Protein AF-A0A961ZL30-F1 (afdb_monomer_lite)

Foldseek 3Di:
DVVVVVVVVVVVVVVVVVVCVVVVPPDDDPQVPPVVCVVVQNHPVSVVPPPPPPDPDPDDDDDDPDPDDDDDVPPDDDPPCVVVCVPVPDPVVVVVVVVVVQVVQQVVCLCVQPVVVVVVVDPVSQPDAGSVGGSDDDPVNVVVVVVVVVD

Radius of gyration: 31.07 Å; chains: 1; bounding box: 67×76×62 Å

Sequence (151 aa):
MVRSSLKRAAAMSLALAIAAGVAGCGIGDVEMNGKIFDAMGVSPSTMKKAGEARVEARNGLVVPPDTGSLPEPGSGRAPEAEADLAFINDPDRQRNLDRSELARKQAEFCKVAYEDPKARGDNSVDGVSGPAGPCRPSLLTSIKKWNKDDE

pLDDT: mean 70.25, std 11.92, range [44.84, 92.44]

Secondary structure (DSSP, 8-state):
-HHHHHHHHHHHHHHHHHHHHHHTS-SS------HHHHHTT-SHHHHHTS--------------S--TTPPPTT-SPPP-HHHHGGGS--HHHHHHHHHHHHHHHHHHHHIIIIIHHHHTT--GGGG-EETTEE-S--HHHHHHHHTTS--

Structure (mmCIF, N/CA/C/O backbone):
data_AF-A0A961ZL30-F1
#
_entry.id   AF-A0A961ZL30-F1
#
loop_
_atom_site.group_PDB
_atom_site.id
_atom_site.type_symbol
_atom_site.label_atom_id
_atom_site.label_alt_id
_atom_site.label_comp_id
_atom_site.label_asym_id
_atom_site.label_entity_id
_atom_site.label_seq_id
_atom_site.pdbx_PDB_ins_code
_atom_site.Cartn_x
_atom_site.Cartn_y
_atom_site.Cartn_z
_atom_site.occupancy
_atom_site.B_iso_or_equiv
_atom_site.auth_seq_id
_atom_site.auth_comp_id
_atom_site.auth_asym_id
_atom_site.auth_atom_id
_atom_site.pdbx_PDB_model_num
ATOM 1 N N . MET A 1 1 ? 11.549 38.934 9.007 1.00 48.44 1 MET A N 1
ATOM 2 C CA . MET A 1 1 ? 11.717 37.472 9.195 1.00 48.44 1 MET A CA 1
ATOM 3 C C . MET A 1 1 ? 11.285 36.938 10.569 1.00 48.44 1 MET A C 1
ATOM 5 O O . MET A 1 1 ? 10.870 35.796 10.627 1.00 48.44 1 MET A O 1
ATOM 9 N N . VAL A 1 2 ? 11.283 37.721 11.658 1.00 53.31 2 VAL A N 1
ATOM 10 C CA . VAL A 1 2 ? 10.992 37.216 13.028 1.00 53.31 2 VAL A CA 1
ATOM 11 C C . VAL A 1 2 ? 9.535 36.746 13.257 1.00 53.31 2 VAL A C 1
ATOM 13 O O . VAL A 1 2 ? 9.289 35.812 14.016 1.00 53.31 2 VAL A O 1
ATOM 16 N N . ARG A 1 3 ? 8.547 37.335 12.564 1.00 54.56 3 ARG A N 1
ATOM 17 C CA . ARG A 1 3 ? 7.111 37.032 12.760 1.00 54.56 3 ARG A CA 1
ATOM 18 C C . ARG A 1 3 ? 6.665 35.645 12.268 1.00 54.56 3 ARG A C 1
ATOM 20 O O . ARG A 1 3 ? 5.697 35.114 12.801 1.00 54.56 3 ARG A O 1
ATOM 27 N N . SER A 1 4 ? 7.321 35.058 11.264 1.00 54.31 4 SER A N 1
ATOM 28 C CA . SER A 1 4 ? 6.979 33.712 10.765 1.00 54.31 4 SER A CA 1
ATOM 29 C C . SER A 1 4 ? 7.561 32.614 11.654 1.00 54.31 4 SER A C 1
ATOM 31 O O . SER A 1 4 ? 6.904 31.599 11.877 1.00 54.31 4 SER A O 1
ATOM 33 N N . SER A 1 5 ? 8.749 32.848 12.215 1.00 55.16 5 SER A N 1
ATOM 34 C CA . SER A 1 5 ? 9.404 31.951 13.169 1.00 55.16 5 SER A CA 1
ATOM 35 C C . SER A 1 5 ? 8.615 31.840 14.475 1.00 55.16 5 SER A C 1
ATOM 37 O O . SER A 1 5 ? 8.462 30.741 14.994 1.00 55.16 5 SER A O 1
ATOM 39 N N . LEU A 1 6 ? 8.019 32.944 14.948 1.00 57.59 6 LEU A N 1
ATOM 40 C CA . LEU A 1 6 ? 7.159 32.951 16.139 1.00 57.59 6 LEU A CA 1
ATOM 41 C C . LEU A 1 6 ? 5.861 32.147 15.943 1.00 57.59 6 LEU A C 1
ATOM 43 O O . LEU A 1 6 ? 5.457 31.406 16.831 1.00 57.59 6 LEU A O 1
ATOM 47 N N . LYS A 1 7 ? 5.226 32.247 14.764 1.00 58.19 7 LYS A N 1
ATOM 48 C CA . LYS A 1 7 ? 4.008 31.480 14.433 1.00 58.19 7 LYS A CA 1
ATOM 49 C C . LYS A 1 7 ? 4.284 29.981 14.297 1.00 58.19 7 LYS A C 1
ATOM 51 O O . LYS A 1 7 ? 3.470 29.172 14.725 1.00 58.19 7 LYS A O 1
ATOM 56 N N . ARG A 1 8 ? 5.437 29.613 13.726 1.00 60.06 8 ARG A N 1
ATOM 57 C CA . ARG A 1 8 ? 5.877 28.212 13.621 1.00 60.06 8 ARG A CA 1
ATOM 58 C C . ARG A 1 8 ? 6.256 27.637 14.985 1.00 60.06 8 ARG A C 1
ATOM 60 O O . ARG A 1 8 ? 5.852 26.522 15.280 1.00 60.06 8 ARG A O 1
ATOM 67 N N . ALA A 1 9 ? 6.933 28.413 15.832 1.00 60.19 9 ALA A N 1
ATOM 68 C CA . ALA A 1 9 ? 7.248 28.017 17.204 1.00 60.19 9 ALA A CA 1
ATOM 69 C C . ALA A 1 9 ? 5.985 27.839 18.067 1.00 60.19 9 ALA A C 1
ATOM 71 O O . ALA A 1 9 ? 5.880 26.851 18.786 1.00 60.19 9 ALA A O 1
ATOM 72 N N . ALA A 1 10 ? 4.996 28.732 17.937 1.00 61.12 10 ALA A N 1
ATOM 73 C CA . ALA A 1 10 ? 3.715 28.624 18.640 1.00 61.12 10 ALA A CA 1
ATOM 74 C C . ALA A 1 10 ? 2.857 27.435 18.162 1.00 61.12 10 ALA A C 1
ATOM 76 O O . ALA A 1 10 ? 2.179 26.793 18.959 1.00 61.12 10 ALA A O 1
ATOM 77 N N . ALA A 1 11 ? 2.897 27.107 16.867 1.00 64.31 11 ALA A N 1
ATOM 78 C CA . ALA A 1 11 ? 2.217 25.923 16.339 1.00 64.31 11 ALA A CA 1
ATOM 79 C C . ALA A 1 11 ? 2.882 24.618 16.815 1.00 64.31 11 ALA A C 1
ATOM 81 O O . ALA A 1 11 ? 2.194 23.644 17.115 1.00 64.31 11 ALA A O 1
ATOM 82 N N . MET A 1 12 ? 4.215 24.610 16.928 1.00 68.12 12 MET A N 1
ATOM 83 C CA . MET A 1 12 ? 4.973 23.454 17.412 1.00 68.12 12 MET A CA 1
ATOM 84 C C . MET A 1 12 ? 4.768 23.219 18.914 1.00 68.12 12 MET A C 1
ATOM 86 O O . MET A 1 12 ? 4.627 22.072 19.332 1.00 68.12 12 MET A O 1
ATOM 90 N N . SER A 1 13 ? 4.689 24.283 19.722 1.00 66.25 13 SER A N 1
ATOM 91 C CA . SER A 1 13 ? 4.423 24.163 21.161 1.00 66.25 13 SER A CA 1
ATOM 92 C C . SER A 1 13 ? 2.997 23.694 21.460 1.00 66.25 13 SER A C 1
ATOM 94 O O . SER A 1 13 ? 2.803 22.901 22.377 1.00 66.25 13 SER A O 1
ATOM 96 N N . LEU A 1 14 ? 2.007 24.109 20.660 1.00 70.81 14 LEU A N 1
ATOM 97 C CA . LEU A 1 14 ? 0.626 23.638 20.794 1.00 70.81 14 LEU A CA 1
ATOM 98 C C . LEU A 1 14 ? 0.494 22.144 20.460 1.00 70.81 14 LEU A C 1
ATOM 100 O O . LEU A 1 14 ? -0.156 21.404 21.194 1.00 70.81 14 LEU A O 1
ATOM 104 N N . ALA A 1 15 ? 1.147 21.685 19.389 1.00 67.56 15 ALA A N 1
ATOM 105 C CA . ALA A 1 15 ? 1.161 20.269 19.027 1.00 67.56 15 ALA A CA 1
ATOM 106 C C . ALA A 1 15 ? 1.832 19.409 20.112 1.00 67.56 15 ALA A C 1
ATOM 108 O O . ALA A 1 15 ? 1.338 18.332 20.447 1.00 67.56 15 ALA A O 1
ATOM 109 N N . LEU A 1 16 ? 2.916 19.913 20.711 1.00 72.19 16 LEU A N 1
ATOM 110 C CA . LEU A 1 16 ? 3.618 19.227 21.792 1.00 72.19 16 LEU A CA 1
ATOM 111 C C . LEU A 1 16 ? 2.795 19.195 23.093 1.00 72.19 16 LEU A C 1
ATOM 113 O O . LEU A 1 16 ? 2.815 18.187 23.789 1.00 72.19 16 LEU A O 1
ATOM 117 N N . ALA A 1 17 ? 2.022 20.245 23.392 1.00 67.56 17 ALA A N 1
ATOM 118 C CA . ALA A 1 17 ? 1.124 20.281 24.549 1.00 67.56 17 ALA A CA 1
ATOM 119 C C . ALA A 1 17 ? -0.049 19.294 24.418 1.00 67.56 17 ALA A C 1
ATOM 121 O O . ALA A 1 17 ? -0.408 18.636 25.391 1.00 67.56 17 ALA A O 1
ATOM 122 N N . ILE A 1 18 ? -0.615 19.142 23.215 1.00 68.62 18 ILE A N 1
ATOM 123 C CA . ILE A 1 18 ? -1.680 18.160 22.948 1.00 68.62 18 ILE A CA 1
ATOM 124 C C . ILE A 1 18 ? -1.125 16.733 23.041 1.00 68.62 18 ILE A C 1
ATOM 126 O O . ILE A 1 18 ? -1.730 15.879 23.686 1.00 68.62 18 ILE A O 1
ATOM 130 N N . ALA A 1 19 ? 0.052 16.478 22.463 1.00 63.97 19 ALA A N 1
ATOM 131 C CA . ALA A 1 19 ? 0.704 15.174 22.553 1.00 63.97 19 ALA A CA 1
ATOM 132 C C . ALA A 1 19 ? 1.085 14.817 24.002 1.00 63.97 19 ALA A C 1
ATOM 134 O O . ALA A 1 19 ? 0.874 13.684 24.430 1.00 63.97 19 ALA A O 1
ATOM 135 N N . ALA A 1 20 ? 1.571 15.787 24.782 1.00 65.12 20 ALA A N 1
ATOM 136 C CA . ALA A 1 20 ? 1.880 15.600 26.198 1.00 65.12 20 ALA A CA 1
ATOM 137 C C . ALA A 1 20 ? 0.622 15.411 27.065 1.00 65.12 20 ALA A C 1
ATOM 139 O O . ALA A 1 20 ? 0.661 14.636 28.014 1.00 65.12 20 ALA A O 1
ATOM 140 N N . GLY A 1 21 ? -0.504 16.051 26.732 1.00 63.31 21 GLY A N 1
ATOM 141 C CA . GLY A 1 21 ? -1.779 15.850 27.431 1.00 63.31 21 GLY A CA 1
ATOM 142 C C . GLY A 1 21 ? -2.375 14.454 27.222 1.00 63.31 21 GLY A C 1
ATOM 143 O O . GLY A 1 21 ? -2.983 13.905 28.137 1.00 63.31 21 GLY A O 1
ATOM 144 N N . VAL A 1 22 ? -2.159 13.850 26.048 1.00 62.69 22 VAL A N 1
ATOM 145 C CA . VAL A 1 22 ? -2.595 12.473 25.759 1.00 62.69 22 VAL A CA 1
ATOM 146 C C . VAL A 1 22 ? -1.606 11.441 26.317 1.00 62.69 22 VAL A C 1
ATOM 148 O O . VAL A 1 22 ? -2.033 10.414 26.833 1.00 62.69 22 VAL A O 1
ATOM 151 N N . ALA A 1 23 ? -0.298 11.718 26.279 1.00 61.19 23 ALA A N 1
ATOM 152 C CA . ALA A 1 23 ? 0.730 10.814 26.809 1.00 61.19 23 ALA A CA 1
ATOM 153 C C . ALA A 1 23 ? 0.897 10.884 28.342 1.00 61.19 23 ALA A C 1
ATOM 155 O O . ALA A 1 23 ? 1.401 9.940 28.942 1.00 61.19 23 ALA A O 1
ATOM 156 N N . GLY A 1 24 ? 0.473 11.979 28.983 1.00 51.31 24 GLY A N 1
ATOM 157 C CA . GLY A 1 24 ? 0.495 12.165 30.439 1.00 51.31 24 GLY A CA 1
ATOM 158 C C . GLY A 1 24 ? -0.769 11.695 31.169 1.00 51.31 24 GLY A C 1
ATOM 159 O O . GLY A 1 24 ? -0.807 11.743 32.394 1.00 51.31 24 GLY A O 1
ATOM 160 N N . CYS A 1 25 ? -1.794 11.229 30.449 1.00 61.22 25 CYS A N 1
ATOM 161 C CA . CYS A 1 25 ? -3.026 10.666 31.014 1.00 61.22 25 CYS A CA 1
ATOM 162 C C . CYS A 1 25 ? -2.989 9.129 30.950 1.00 61.22 25 CYS A C 1
ATOM 164 O O . CYS A 1 25 ? -3.874 8.472 30.406 1.00 61.22 25 CYS A O 1
ATOM 166 N N . GLY A 1 26 ? -1.885 8.559 31.429 1.00 54.53 26 GLY A N 1
ATOM 167 C CA . GLY A 1 26 ? -1.627 7.129 31.412 1.00 54.53 26 GLY A CA 1
ATOM 168 C C . GLY A 1 26 ? -1.228 6.648 32.797 1.00 54.53 26 GLY A C 1
ATOM 169 O O . GLY A 1 26 ? -0.111 6.905 33.228 1.00 54.53 26 GLY A O 1
ATOM 170 N N . ILE A 1 27 ? -2.132 5.870 33.403 1.00 53.22 27 ILE A N 1
ATOM 171 C CA . ILE A 1 27 ? -1.988 5.069 34.631 1.00 53.22 27 ILE A CA 1
ATOM 172 C C . ILE A 1 27 ? -2.316 5.831 35.930 1.00 53.22 27 ILE A C 1
ATOM 174 O O . ILE A 1 27 ? -1.450 6.345 36.630 1.00 53.22 27 ILE A O 1
ATOM 178 N N . GLY A 1 28 ? -3.611 5.829 36.261 1.00 49.97 28 GLY A N 1
ATOM 179 C CA . GLY A 1 28 ? -4.164 6.237 37.553 1.00 49.97 28 GLY A CA 1
ATOM 180 C C . GLY A 1 28 ? -5.595 6.747 37.391 1.00 49.97 28 GLY A C 1
ATOM 181 O O . GLY A 1 28 ? -5.781 7.895 37.011 1.00 49.97 28 GLY A O 1
ATOM 182 N N . ASP A 1 29 ? -6.579 5.869 37.611 1.00 51.16 29 ASP A N 1
ATOM 183 C CA . ASP A 1 29 ? -8.010 6.170 37.789 1.00 51.16 29 ASP A CA 1
ATOM 184 C C . ASP A 1 29 ? -8.606 7.330 36.963 1.00 51.16 29 ASP A C 1
ATOM 186 O O . ASP A 1 29 ? -9.006 8.369 37.488 1.00 51.16 29 ASP A O 1
ATOM 190 N N . VAL A 1 30 ? -8.784 7.125 35.655 1.00 55.16 30 VAL A N 1
ATOM 191 C CA . VAL A 1 30 ? -9.857 7.825 34.928 1.00 55.16 30 VAL A CA 1
ATOM 192 C C . VAL A 1 30 ? -11.144 7.041 35.122 1.00 55.16 30 VAL A C 1
ATOM 194 O O . VAL A 1 30 ? -11.588 6.277 34.265 1.00 55.16 30 VAL A O 1
ATOM 197 N N . GLU A 1 31 ? -11.735 7.221 36.298 1.00 51.25 31 GLU A N 1
ATOM 198 C CA . GLU A 1 31 ? -13.119 6.852 36.542 1.00 51.25 31 GLU A CA 1
ATOM 199 C C . GLU A 1 31 ? -13.963 7.537 35.454 1.00 51.25 31 GLU A C 1
ATOM 201 O O . GLU A 1 31 ? -13.982 8.767 35.344 1.00 51.25 31 GLU A O 1
ATOM 206 N N . MET A 1 32 ? -14.619 6.753 34.592 1.00 54.84 32 MET A N 1
ATOM 207 C CA . MET A 1 32 ? -15.484 7.246 33.513 1.00 54.84 32 MET A CA 1
ATOM 208 C C . MET A 1 32 ? -16.792 7.839 34.077 1.00 54.84 32 MET A C 1
ATOM 210 O O . MET A 1 32 ? -17.889 7.502 33.649 1.00 54.84 32 MET A O 1
ATOM 214 N N . ASN A 1 33 ? -16.686 8.763 35.032 1.00 53.06 33 ASN A N 1
ATOM 215 C CA . ASN A 1 33 ? -17.762 9.602 35.557 1.00 53.06 33 ASN A CA 1
ATOM 216 C C . ASN A 1 33 ? -17.940 10.878 34.713 1.00 53.06 33 ASN A C 1
ATOM 218 O O . ASN A 1 33 ? -18.349 11.934 35.199 1.00 53.06 33 ASN A O 1
ATOM 222 N N . GLY A 1 34 ? -17.611 10.817 33.423 1.00 59.53 34 GLY A N 1
ATOM 223 C CA . GLY A 1 34 ? -17.955 11.882 32.493 1.00 59.53 34 GLY A CA 1
ATOM 224 C C . GLY A 1 34 ? -19.446 11.815 32.172 1.00 59.53 34 GLY A C 1
ATOM 225 O O . GLY A 1 34 ? -19.933 10.773 31.742 1.00 59.53 34 GLY A O 1
ATOM 226 N N . LYS A 1 35 ? -20.169 12.937 32.289 1.00 62.34 35 LYS A N 1
ATOM 227 C CA . LYS A 1 35 ? -21.600 13.053 31.916 1.00 62.34 35 LYS A CA 1
ATOM 228 C C . LYS A 1 35 ? -21.915 12.565 30.493 1.00 62.34 35 LYS A C 1
ATOM 230 O O . LYS A 1 35 ? -23.041 12.193 30.198 1.00 62.34 35 LYS A O 1
ATOM 235 N N . ILE A 1 36 ? -20.909 12.564 29.621 1.00 66.19 36 ILE A N 1
ATOM 236 C CA . ILE A 1 36 ? -20.963 12.036 28.253 1.00 66.19 36 ILE A CA 1
ATOM 237 C C . ILE A 1 36 ? -21.118 10.505 28.243 1.00 66.19 36 ILE A C 1
ATOM 239 O O . ILE A 1 36 ? -21.912 9.977 27.475 1.00 66.19 36 ILE A O 1
ATOM 243 N N . PHE A 1 37 ? -20.403 9.795 29.119 1.00 63.59 37 PHE A N 1
ATOM 244 C CA . PHE A 1 37 ? -20.500 8.338 29.268 1.00 63.59 37 PHE A CA 1
ATOM 245 C C . PHE A 1 37 ? -21.780 7.919 30.008 1.00 63.59 37 PHE A C 1
ATOM 247 O O . PHE A 1 37 ? -22.314 6.847 29.733 1.00 63.59 37 PHE A O 1
ATOM 254 N N . ASP A 1 38 ? -22.311 8.788 30.877 1.00 63.09 38 ASP A N 1
ATOM 255 C CA . ASP A 1 38 ? -23.619 8.617 31.530 1.00 63.09 38 ASP A CA 1
ATOM 256 C C . ASP A 1 38 ? -24.786 8.836 30.543 1.00 63.09 38 ASP A C 1
ATOM 258 O O . ASP A 1 38 ? -25.731 8.056 30.510 1.00 63.09 38 ASP A O 1
ATOM 262 N N . ALA A 1 39 ? -24.683 9.826 29.644 1.00 63.81 39 ALA A N 1
ATOM 263 C CA . ALA A 1 39 ? -25.663 10.046 28.572 1.00 63.81 39 ALA A CA 1
ATOM 264 C C . ALA A 1 39 ? -25.667 8.923 27.519 1.00 63.81 39 ALA A C 1
ATOM 266 O O . ALA A 1 39 ? -26.709 8.625 26.941 1.00 63.81 39 ALA A O 1
ATOM 267 N N . MET A 1 40 ? -24.512 8.290 27.281 1.00 67.50 40 MET A N 1
ATOM 268 C CA . MET A 1 40 ? -24.393 7.109 26.418 1.00 67.50 40 MET A CA 1
ATOM 269 C C . MET A 1 40 ? -24.721 5.791 27.144 1.00 67.50 40 MET A C 1
ATOM 271 O O . MET A 1 40 ? -24.718 4.741 26.509 1.00 67.50 40 MET A O 1
ATOM 275 N N . GLY A 1 41 ? -25.014 5.824 28.451 1.00 62.41 41 GLY A N 1
ATOM 276 C CA . GLY A 1 41 ? -25.443 4.657 29.230 1.00 62.41 41 GLY A CA 1
ATOM 277 C C . GLY A 1 41 ? -24.367 3.592 29.473 1.00 62.41 41 GLY A C 1
ATOM 278 O O . GLY A 1 41 ? -24.696 2.460 29.818 1.00 62.41 41 GLY A O 1
ATOM 279 N N . VAL A 1 42 ? -23.088 3.934 29.294 1.00 65.44 42 VAL A N 1
ATOM 280 C CA . VAL A 1 42 ? -21.944 3.009 29.452 1.00 65.44 42 VAL A CA 1
ATOM 281 C C . VAL A 1 42 ? -21.282 3.169 30.829 1.00 65.44 42 VAL A C 1
ATOM 283 O O . VAL A 1 42 ? -20.381 2.415 31.189 1.00 65.44 42 VAL A O 1
ATOM 286 N N . SER A 1 43 ? -21.725 4.143 31.632 1.00 60.19 43 SER A N 1
ATOM 287 C CA . SER A 1 43 ? -21.175 4.368 32.966 1.00 60.19 43 SER A CA 1
ATOM 288 C C . SER A 1 43 ? -21.615 3.263 33.954 1.00 60.19 43 SER A C 1
ATOM 290 O O . SER A 1 43 ? -22.750 2.766 33.901 1.00 60.19 43 SER A O 1
ATOM 292 N N . PRO A 1 44 ? -20.750 2.884 34.912 1.00 59.50 44 PRO A N 1
ATOM 293 C CA . PRO A 1 44 ? -21.089 1.900 35.941 1.00 59.50 44 PRO A CA 1
ATOM 294 C C . PRO A 1 44 ? -22.226 2.373 36.867 1.00 59.50 44 PRO A C 1
ATOM 296 O O . PRO A 1 44 ? -22.899 1.546 37.484 1.00 59.50 44 PRO A O 1
ATOM 299 N N . SER A 1 45 ? -22.481 3.683 36.957 1.00 59.44 45 SER A N 1
ATOM 300 C CA . SER A 1 45 ? -23.596 4.272 37.707 1.00 59.44 45 SER A CA 1
ATOM 301 C C . SER A 1 45 ? -24.936 4.161 36.967 1.00 59.44 45 SER A C 1
ATOM 303 O O . SER A 1 45 ? -25.950 3.931 37.630 1.00 59.44 45 SER A O 1
ATOM 305 N N . THR A 1 46 ? -24.968 4.215 35.626 1.00 56.94 46 THR A N 1
ATOM 306 C CA . THR A 1 46 ? -26.181 3.884 34.854 1.00 56.94 46 THR A CA 1
ATOM 307 C C . THR A 1 46 ? -26.467 2.380 34.896 1.00 56.94 46 THR A C 1
ATOM 309 O O . THR A 1 46 ? -27.613 1.985 35.110 1.00 56.94 46 THR A O 1
ATOM 312 N N . MET A 1 47 ? -25.433 1.531 34.787 1.00 56.09 47 MET A N 1
ATOM 313 C CA . MET A 1 47 ? -25.594 0.069 34.857 1.00 56.09 47 MET A CA 1
ATOM 314 C C . MET A 1 47 ? -26.121 -0.411 36.21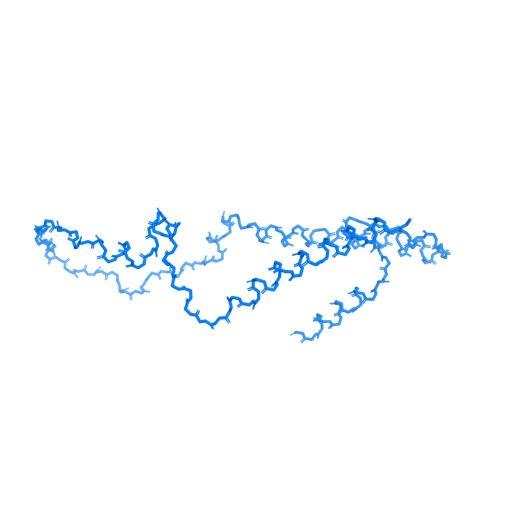7 1.00 56.09 47 MET A C 1
ATOM 316 O O . MET A 1 47 ? -26.950 -1.314 36.263 1.00 56.09 47 MET A O 1
ATOM 320 N N . LYS A 1 48 ? -25.715 0.217 37.332 1.00 56.25 48 LYS A N 1
ATOM 321 C CA . LYS A 1 48 ? -26.248 -0.104 38.673 1.00 56.25 48 LYS A CA 1
ATOM 322 C C . LYS A 1 48 ? -27.661 0.433 38.933 1.00 56.25 48 LYS A C 1
ATOM 324 O O . LYS A 1 48 ? -28.318 -0.035 39.858 1.00 56.25 48 LYS A O 1
ATOM 329 N N . LYS A 1 49 ? -28.132 1.411 38.150 1.00 54.81 49 LYS A N 1
ATOM 330 C CA . LYS A 1 49 ? -29.482 1.995 38.270 1.00 54.81 49 LYS A CA 1
ATOM 331 C C . LYS A 1 49 ? -30.519 1.304 37.380 1.00 54.81 49 LYS A C 1
ATOM 333 O O . LYS A 1 49 ? -31.699 1.649 37.451 1.00 54.81 49 LYS A O 1
ATOM 338 N N . ALA A 1 50 ? -30.113 0.301 36.601 1.00 55.75 50 ALA A N 1
ATOM 339 C CA . ALA A 1 50 ? -31.019 -0.703 36.060 1.00 55.75 50 ALA A CA 1
ATOM 340 C C . ALA A 1 50 ? -31.491 -1.595 37.219 1.00 55.75 50 ALA A C 1
ATOM 342 O O . ALA A 1 50 ? -31.051 -2.730 37.381 1.00 55.75 50 ALA A O 1
ATOM 343 N N . GLY A 1 51 ? -32.338 -1.022 38.083 1.00 55.97 51 GLY A N 1
ATOM 344 C CA . GLY A 1 51 ? -33.062 -1.766 39.101 1.00 55.97 51 GLY A CA 1
ATOM 345 C C . GLY A 1 51 ? -33.713 -2.958 38.424 1.00 55.97 51 GLY A C 1
ATOM 346 O O . GLY A 1 51 ? -34.317 -2.793 37.363 1.00 55.97 51 GLY A O 1
ATOM 347 N N . GLU A 1 52 ? -33.485 -4.133 39.006 1.00 58.25 52 GLU A N 1
ATOM 348 C CA . GLU A 1 52 ? -33.904 -5.435 38.502 1.00 58.25 52 GLU A CA 1
ATOM 349 C C . GLU A 1 52 ? -35.247 -5.308 37.789 1.00 58.25 52 GLU A C 1
ATOM 351 O O . GLU A 1 52 ? -36.278 -5.030 38.411 1.00 58.25 52 GLU A O 1
ATOM 356 N N . ALA A 1 53 ? -35.216 -5.416 36.458 1.00 61.50 53 ALA A N 1
ATOM 357 C CA . ALA A 1 53 ? -36.422 -5.371 35.660 1.00 61.50 53 ALA A CA 1
ATOM 358 C C . ALA A 1 53 ? -37.314 -6.498 36.177 1.00 61.50 53 ALA A C 1
ATOM 360 O O . ALA A 1 53 ? -36.975 -7.674 36.044 1.00 61.50 53 ALA A O 1
ATOM 361 N N . ARG A 1 54 ? -38.410 -6.134 36.848 1.00 65.38 54 ARG A N 1
ATOM 362 C CA . ARG A 1 54 ? -39.326 -7.084 37.470 1.00 65.38 54 ARG A CA 1
ATOM 363 C C . ARG A 1 54 ? -40.059 -7.811 36.352 1.00 65.38 54 ARG A C 1
ATOM 365 O O . ARG A 1 54 ? -41.094 -7.356 35.877 1.00 65.38 54 ARG A O 1
ATOM 372 N N . VAL A 1 55 ? -39.463 -8.899 35.882 1.00 66.62 55 VAL A N 1
ATOM 373 C CA . VAL A 1 55 ? -40.068 -9.778 34.887 1.00 66.62 55 VAL A CA 1
ATOM 374 C C . VAL A 1 55 ? -41.258 -10.448 35.565 1.00 66.62 55 VAL A C 1
ATOM 376 O O . VAL A 1 55 ? -41.112 -11.007 36.654 1.00 66.62 55 VAL A O 1
ATOM 379 N N . GLU A 1 56 ? -42.445 -10.362 34.961 1.00 66.38 56 GLU A N 1
ATOM 380 C CA . GLU A 1 56 ? -43.592 -11.142 35.429 1.00 66.38 56 GLU A CA 1
ATOM 381 C C . GLU A 1 56 ? -43.216 -12.625 35.491 1.00 66.38 56 GLU A C 1
ATOM 383 O O . GLU A 1 56 ? -42.460 -13.122 34.649 1.00 66.38 56 GLU A O 1
ATOM 388 N N . ALA A 1 57 ? -43.726 -13.330 36.504 1.00 67.44 57 ALA A N 1
ATOM 389 C CA . ALA A 1 57 ? -43.488 -14.756 36.668 1.00 67.44 57 ALA A CA 1
ATOM 390 C C . ALA A 1 57 ? -44.026 -15.495 35.436 1.00 67.44 57 ALA A C 1
ATOM 392 O O . ALA A 1 57 ? -45.226 -15.731 35.302 1.00 67.44 57 ALA A O 1
ATOM 393 N N . ARG A 1 58 ? -43.119 -15.830 34.514 1.00 67.88 58 ARG A N 1
ATOM 394 C CA . ARG A 1 58 ? -43.440 -16.601 33.317 1.00 67.88 58 ARG A CA 1
ATOM 395 C C . ARG A 1 58 ? -43.903 -17.973 33.792 1.00 67.88 58 ARG A C 1
ATOM 397 O O . ARG A 1 58 ? -43.195 -18.652 34.534 1.00 67.88 58 ARG A O 1
ATOM 404 N N . ASN A 1 59 ? -45.103 -18.355 33.384 1.00 69.31 59 ASN A N 1
ATOM 405 C CA . ASN A 1 59 ? -45.622 -19.706 33.502 1.00 69.31 59 ASN A CA 1
ATOM 406 C C . ASN A 1 59 ? -44.541 -20.709 33.065 1.00 69.31 59 ASN A C 1
ATOM 408 O O . ASN A 1 59 ? -43.931 -20.554 32.005 1.00 69.31 59 ASN A O 1
ATOM 412 N N . GLY A 1 60 ? -44.267 -21.688 33.936 1.00 73.44 60 GLY A N 1
ATOM 413 C CA . GLY A 1 60 ? -43.202 -22.669 33.748 1.00 73.44 60 GLY A CA 1
ATOM 414 C C . GLY A 1 60 ? -43.303 -23.332 32.379 1.00 73.44 60 GLY A C 1
ATOM 415 O O . GLY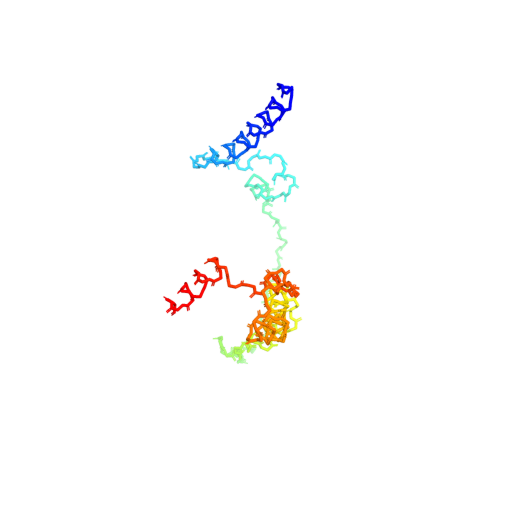 A 1 60 ? -44.395 -23.678 31.928 1.00 73.44 60 GLY A O 1
ATOM 416 N N . LEU A 1 61 ? -42.163 -23.460 31.705 1.00 69.31 61 LEU A N 1
ATOM 417 C CA . LEU A 1 61 ? -42.091 -24.025 30.367 1.00 69.31 61 LEU A CA 1
ATOM 418 C C . LEU A 1 61 ? -42.587 -25.478 30.419 1.00 69.31 61 LEU A C 1
ATOM 420 O O . LEU A 1 61 ? -41.950 -26.332 31.034 1.00 69.31 61 LEU A O 1
ATOM 424 N N . VAL A 1 62 ? -43.741 -25.750 29.808 1.00 67.69 62 VAL A N 1
ATOM 425 C CA . VAL A 1 62 ? -44.254 -27.115 29.667 1.00 67.69 62 VAL A CA 1
ATOM 426 C C . VAL A 1 62 ? -43.388 -27.806 28.622 1.00 67.69 62 VAL A C 1
ATOM 428 O O . VAL A 1 62 ? -43.497 -27.531 27.428 1.00 67.69 62 VAL A O 1
ATOM 431 N N . VAL A 1 63 ? -42.481 -28.658 29.092 1.00 68.12 63 VAL A N 1
ATOM 432 C CA . VAL A 1 63 ? -41.633 -29.488 28.237 1.00 68.12 63 VAL A CA 1
ATOM 433 C C . VAL A 1 63 ? -42.516 -30.568 27.597 1.00 68.12 63 VAL A C 1
ATOM 435 O O . VAL A 1 63 ? -43.246 -31.248 28.324 1.00 68.12 63 VAL A O 1
ATOM 438 N N . PRO A 1 64 ? -42.495 -30.726 26.260 1.00 69.31 64 PRO A N 1
ATOM 439 C CA . PRO A 1 64 ? -43.172 -31.831 25.591 1.00 69.31 64 PRO A CA 1
ATOM 440 C C . PRO A 1 64 ? -42.662 -33.183 26.122 1.00 69.31 64 PRO A C 1
ATOM 442 O O . PRO A 1 64 ? -41.477 -33.299 26.429 1.00 69.31 64 PRO A O 1
ATOM 445 N N . PRO A 1 65 ? -43.521 -34.210 26.225 1.00 69.75 65 PRO A N 1
ATOM 446 C CA . PRO A 1 65 ? -43.202 -35.476 26.892 1.00 69.75 65 PRO A CA 1
ATOM 447 C C . PRO A 1 65 ? -42.090 -36.309 26.234 1.00 69.75 65 PRO A C 1
ATOM 449 O O . PRO A 1 65 ? -41.615 -37.253 26.859 1.00 69.75 65 PRO A O 1
ATOM 452 N N . ASP A 1 66 ? -41.635 -35.958 25.031 1.00 63.19 66 ASP A N 1
ATOM 453 C CA . ASP A 1 66 ? -40.568 -36.681 24.346 1.00 63.19 66 ASP A CA 1
ATOM 454 C C . ASP A 1 66 ? -39.273 -35.864 24.317 1.00 63.19 66 ASP A C 1
ATOM 456 O O . ASP A 1 66 ? -39.074 -34.963 23.504 1.00 63.19 66 ASP A O 1
ATOM 460 N N . THR A 1 67 ? -38.345 -36.241 25.196 1.00 61.03 67 THR A N 1
ATOM 461 C CA . THR A 1 67 ? -36.928 -35.833 25.194 1.00 61.03 67 THR A CA 1
ATOM 462 C C . THR A 1 67 ? -36.092 -36.634 24.183 1.00 61.03 67 THR A C 1
ATOM 464 O O . THR A 1 67 ? -34.863 -36.684 24.268 1.00 61.03 67 THR A O 1
ATOM 467 N N . GLY A 1 68 ? -36.755 -37.284 23.223 1.00 67.19 68 GLY A N 1
ATOM 468 C CA . GLY A 1 68 ? -36.150 -38.152 22.223 1.00 67.19 68 GLY A CA 1
ATOM 469 C C . GLY A 1 68 ? -35.347 -37.372 21.190 1.00 67.19 68 GLY A C 1
ATOM 470 O O . GLY A 1 68 ? -35.896 -36.881 20.210 1.00 67.19 68 GLY A O 1
ATOM 471 N N . SER A 1 69 ? -34.034 -37.331 21.414 1.00 65.25 69 SER A N 1
ATOM 472 C CA . SER A 1 69 ? -32.997 -36.959 20.447 1.00 65.25 69 SER A CA 1
ATOM 473 C C . SER A 1 69 ? -32.973 -35.486 20.042 1.00 65.25 69 SER A C 1
ATOM 475 O O . SER A 1 69 ? -33.109 -35.130 18.872 1.00 65.25 69 SER A O 1
ATOM 477 N N . LEU A 1 70 ? -32.654 -34.621 21.010 1.00 66.25 70 LEU A N 1
ATOM 478 C CA . LEU A 1 70 ? -31.878 -33.435 20.654 1.00 66.25 70 LEU A CA 1
ATOM 479 C C . LEU A 1 70 ? -30.566 -33.911 19.996 1.00 66.25 70 LEU A C 1
ATOM 481 O O . LEU A 1 70 ? -29.957 -34.856 20.508 1.00 66.25 70 LEU A O 1
ATOM 485 N N . PRO A 1 71 ? -30.133 -33.304 18.877 1.00 72.44 71 PRO A N 1
ATOM 486 C CA . PRO A 1 71 ? -28.809 -33.558 18.327 1.00 72.44 71 PRO A CA 1
ATOM 487 C C . PRO A 1 71 ? -27.762 -33.362 19.421 1.00 72.44 71 PRO A C 1
ATOM 489 O O . PRO A 1 71 ? -27.888 -32.449 20.243 1.00 72.44 71 PRO A O 1
ATOM 492 N N . GLU A 1 72 ? -26.760 -34.236 19.453 1.00 75.31 72 GLU A N 1
ATOM 493 C CA . GLU A 1 72 ? -25.730 -34.200 20.486 1.00 75.31 72 GLU A CA 1
ATOM 494 C C . GLU A 1 72 ? -25.091 -32.798 20.512 1.00 75.31 72 GLU A C 1
ATOM 496 O O . GLU A 1 72 ? -24.729 -32.273 19.454 1.00 75.31 72 GLU A O 1
ATOM 501 N N . PRO A 1 73 ? -25.005 -32.125 21.672 1.00 69.12 73 PRO A N 1
ATOM 502 C CA . PRO A 1 73 ? -24.452 -30.779 21.744 1.00 69.12 73 PRO A CA 1
ATOM 503 C C . PRO A 1 73 ? -23.019 -30.783 21.194 1.00 69.12 73 PRO A C 1
ATOM 505 O O . PRO A 1 73 ? -22.132 -31.418 21.754 1.00 69.12 73 PRO A O 1
ATOM 508 N N . GLY A 1 74 ? -22.809 -30.096 20.066 1.00 67.38 74 GLY A N 1
ATOM 509 C CA . GLY A 1 74 ? -21.554 -30.130 19.302 1.00 67.38 74 GLY A CA 1
ATOM 510 C C . GLY A 1 74 ? -21.641 -30.829 17.938 1.00 67.38 74 GLY A C 1
ATOM 511 O O . GLY A 1 74 ? -20.693 -30.745 17.167 1.00 67.38 74 GLY A O 1
ATOM 512 N N . SER A 1 75 ? -22.776 -31.441 17.579 1.00 64.75 75 SER A N 1
ATOM 513 C CA . SER A 1 75 ? -22.992 -32.080 16.268 1.00 64.75 75 SER A CA 1
ATOM 514 C C . SER A 1 75 ? -23.307 -31.094 15.132 1.00 64.75 75 SER A C 1
ATOM 516 O O . SER A 1 75 ? -23.669 -31.507 14.028 1.00 64.75 75 SER A O 1
ATOM 518 N N . GLY A 1 76 ? -23.233 -29.786 15.394 1.00 65.25 76 GLY A N 1
ATOM 519 C CA . GLY A 1 76 ? -23.335 -28.768 14.357 1.00 65.25 76 GLY A CA 1
ATOM 520 C C . GLY A 1 76 ? -22.104 -28.839 13.463 1.00 65.25 76 GLY A C 1
ATOM 521 O O . GLY A 1 76 ? -20.979 -28.768 13.954 1.00 65.25 76 GLY A O 1
ATOM 522 N N . ARG A 1 77 ? -22.304 -28.979 12.148 1.00 65.44 77 ARG A N 1
ATOM 523 C CA . ARG A 1 77 ? -21.225 -28.829 11.166 1.00 65.44 77 ARG A CA 1
ATOM 524 C C . ARG A 1 77 ? -20.548 -27.483 11.430 1.00 65.44 77 ARG A C 1
ATOM 526 O O . ARG A 1 77 ? -21.233 -26.460 11.446 1.00 65.44 77 ARG A O 1
ATOM 533 N N . ALA A 1 78 ? -19.238 -27.502 11.681 1.00 63.69 78 ALA A N 1
ATOM 534 C CA . ALA A 1 78 ? -18.466 -26.280 11.855 1.00 63.69 78 ALA A CA 1
ATOM 535 C C . ALA A 1 78 ? -18.738 -25.370 10.646 1.00 63.69 78 ALA A C 1
ATOM 537 O O . ALA A 1 78 ? -18.692 -25.869 9.514 1.00 63.69 78 ALA A O 1
ATOM 538 N N . PRO A 1 79 ? -19.074 -24.084 10.853 1.00 58.03 79 PRO A N 1
ATOM 539 C CA . PRO A 1 79 ? -19.211 -23.170 9.735 1.00 58.03 79 PRO A CA 1
ATOM 540 C C . PRO A 1 79 ? -17.885 -23.188 8.979 1.00 58.03 79 PRO A C 1
ATOM 542 O O . PRO A 1 79 ? -16.820 -23.019 9.579 1.00 58.03 79 PRO A O 1
ATOM 545 N N . GLU A 1 80 ? -17.942 -23.446 7.674 1.00 60.31 80 GLU A N 1
ATOM 546 C CA . GLU A 1 80 ? -16.812 -23.243 6.772 1.00 60.31 80 GLU A CA 1
ATOM 547 C C . GLU A 1 80 ? -16.577 -21.733 6.721 1.00 60.31 80 GLU A C 1
ATOM 549 O O . GLU A 1 80 ? -17.085 -21.026 5.852 1.00 60.31 80 GLU A O 1
ATOM 554 N N . ALA A 1 81 ? -15.884 -21.225 7.743 1.00 59.25 81 ALA A N 1
ATOM 555 C CA . ALA A 1 81 ? -15.768 -19.804 8.047 1.00 59.25 81 ALA A CA 1
ATOM 556 C C . ALA A 1 81 ? -15.223 -19.008 6.853 1.00 59.25 81 ALA A C 1
ATOM 558 O O . ALA A 1 81 ? -15.517 -17.834 6.694 1.00 59.25 81 ALA A O 1
ATOM 559 N N . GLU A 1 82 ? -14.481 -19.646 5.959 1.00 58.50 82 GLU A N 1
ATOM 560 C CA . GLU A 1 82 ? -13.879 -19.006 4.794 1.00 58.50 82 GLU A CA 1
ATOM 561 C C . GLU A 1 82 ? -14.903 -18.679 3.691 1.00 58.50 82 GLU A C 1
ATOM 563 O O . GLU A 1 82 ? -14.781 -17.651 3.022 1.00 58.50 82 GLU A O 1
ATOM 568 N N . ALA A 1 83 ? -15.933 -19.517 3.519 1.00 60.03 83 ALA A N 1
ATOM 569 C CA . ALA A 1 83 ? -16.956 -19.344 2.487 1.00 60.03 83 ALA A CA 1
ATOM 570 C C . ALA A 1 83 ? -18.066 -18.372 2.927 1.00 60.03 83 ALA A C 1
ATOM 572 O O . ALA A 1 83 ? -18.513 -17.551 2.125 1.00 60.03 83 ALA A O 1
ATOM 573 N N . ASP A 1 84 ? -18.455 -18.404 4.205 1.00 58.06 84 ASP A N 1
ATOM 574 C CA . ASP A 1 84 ? -19.499 -17.526 4.761 1.00 58.06 84 ASP A CA 1
ATOM 575 C C . ASP A 1 84 ? -19.015 -16.076 4.967 1.00 58.06 84 ASP A C 1
ATOM 577 O O . ASP A 1 84 ? -19.786 -15.123 4.844 1.00 58.06 84 ASP A O 1
ATOM 581 N N . LEU A 1 85 ? -17.716 -15.870 5.218 1.00 59.28 85 LEU A N 1
ATOM 582 C CA . LEU A 1 85 ? -17.131 -14.532 5.379 1.00 59.28 85 LEU A CA 1
ATOM 583 C C . LEU A 1 85 ? -16.862 -13.828 4.038 1.00 59.28 85 LEU A C 1
ATOM 585 O O . LEU A 1 85 ? -16.660 -12.616 4.014 1.00 59.28 85 LEU A O 1
ATOM 589 N N . ALA A 1 86 ? -16.881 -14.547 2.909 1.00 62.91 86 ALA A N 1
ATOM 590 C CA . ALA A 1 86 ? -16.619 -13.964 1.593 1.00 62.91 86 ALA A CA 1
ATOM 591 C C . ALA A 1 86 ? -1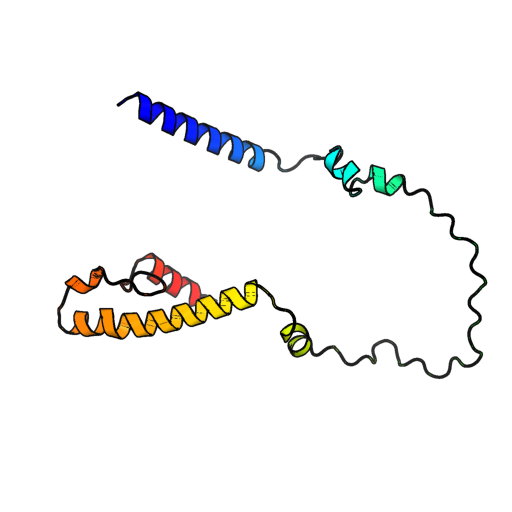7.705 -12.971 1.133 1.00 62.91 86 ALA A C 1
ATOM 593 O O . ALA A 1 86 ? -17.411 -12.101 0.312 1.00 62.91 86 ALA A O 1
ATOM 594 N N . PHE A 1 87 ? -18.928 -13.078 1.669 1.00 69.56 87 PHE A N 1
ATOM 595 C CA . PHE A 1 87 ? -20.022 -12.126 1.432 1.00 69.56 87 PHE A CA 1
ATOM 596 C C . PHE A 1 87 ? -19.864 -10.830 2.251 1.00 69.56 87 PHE A C 1
ATOM 598 O O . PHE A 1 87 ? -20.384 -9.782 1.860 1.00 69.56 87 PHE A O 1
ATOM 605 N N . ILE A 1 88 ? -19.136 -10.884 3.372 1.00 71.81 88 ILE A N 1
ATOM 606 C CA . ILE A 1 88 ? -18.904 -9.727 4.233 1.00 71.81 88 ILE A CA 1
ATOM 607 C C . ILE A 1 88 ? -17.880 -8.833 3.539 1.00 71.81 88 ILE A C 1
ATOM 609 O O . ILE A 1 88 ? -16.713 -9.184 3.363 1.00 71.81 88 ILE A O 1
ATOM 613 N N . ASN A 1 89 ? -18.343 -7.664 3.105 1.00 72.62 89 ASN A N 1
ATOM 614 C CA . ASN A 1 89 ? -17.539 -6.725 2.341 1.00 72.62 89 ASN A CA 1
ATOM 615 C C . ASN A 1 89 ? -16.603 -5.938 3.273 1.00 72.62 89 ASN A C 1
ATOM 617 O O . ASN A 1 89 ? -16.864 -4.786 3.616 1.00 72.62 89 ASN A O 1
ATOM 621 N N . ASP A 1 90 ? -15.547 -6.602 3.735 1.00 80.44 90 ASP A N 1
ATOM 622 C CA . ASP A 1 90 ? -14.547 -6.028 4.629 1.00 80.44 90 ASP A CA 1
ATOM 623 C C . ASP A 1 90 ? -13.695 -4.968 3.888 1.00 80.44 90 ASP A C 1
ATOM 625 O O . ASP A 1 90 ? -13.008 -5.299 2.907 1.00 80.44 90 ASP A O 1
ATOM 629 N N . PRO A 1 91 ? -13.702 -3.694 4.332 1.00 82.81 91 PRO A N 1
ATOM 630 C CA . PRO A 1 91 ? -12.911 -2.632 3.717 1.00 82.81 91 PRO A CA 1
ATOM 631 C C . PRO A 1 91 ? -11.399 -2.886 3.785 1.00 82.81 91 PRO A C 1
ATOM 633 O O . PRO A 1 91 ? -10.672 -2.462 2.885 1.00 82.81 91 PRO A O 1
ATOM 636 N N . ASP A 1 92 ? -10.891 -3.590 4.798 1.00 82.88 92 ASP A N 1
ATOM 637 C CA . ASP A 1 92 ? -9.462 -3.889 4.893 1.00 82.88 92 ASP A CA 1
ATOM 638 C C . ASP A 1 92 ? -9.035 -4.952 3.876 1.00 82.88 92 ASP A C 1
ATOM 640 O O . ASP A 1 92 ? -7.963 -4.836 3.270 1.00 82.88 92 ASP A O 1
ATOM 644 N N . ARG A 1 93 ? -9.901 -5.931 3.584 1.00 79.94 93 ARG A N 1
ATOM 645 C CA . ARG A 1 93 ? -9.674 -6.899 2.500 1.00 79.94 93 ARG A CA 1
ATOM 646 C C . ARG A 1 93 ? -9.602 -6.202 1.143 1.00 79.94 93 ARG A C 1
ATOM 648 O O . ARG A 1 93 ? -8.664 -6.456 0.387 1.00 79.94 93 ARG A O 1
ATOM 655 N N . GLN A 1 94 ? -10.535 -5.292 0.856 1.00 80.12 94 GLN A N 1
ATOM 656 C CA . GLN A 1 94 ? -10.518 -4.510 -0.386 1.00 80.12 94 GLN A CA 1
ATOM 657 C C . GLN A 1 94 ? -9.229 -3.699 -0.526 1.00 80.12 94 GLN A C 1
ATOM 659 O O . GLN A 1 94 ? -8.551 -3.792 -1.544 1.00 80.12 94 GLN A O 1
ATOM 664 N N . ARG A 1 95 ? -8.814 -2.992 0.532 1.00 82.00 95 ARG A N 1
ATOM 665 C CA . ARG A 1 95 ? -7.576 -2.196 0.523 1.00 82.00 95 ARG A CA 1
ATOM 666 C C . ARG A 1 95 ? -6.334 -3.031 0.227 1.00 82.00 95 ARG A C 1
ATOM 668 O O . ARG A 1 95 ? -5.401 -2.536 -0.406 1.00 82.00 95 ARG A O 1
ATOM 675 N N . ASN A 1 96 ? -6.282 -4.275 0.699 1.00 82.25 96 ASN A N 1
ATOM 676 C CA . ASN A 1 96 ? -5.165 -5.175 0.420 1.00 82.25 96 ASN A CA 1
ATOM 677 C C . ASN A 1 96 ? -5.168 -5.664 -1.033 1.00 82.25 96 ASN A C 1
ATOM 679 O O . ASN A 1 96 ? -4.111 -5.664 -1.669 1.00 82.25 96 ASN A O 1
ATOM 683 N N . LEU A 1 97 ? -6.340 -6.001 -1.578 1.00 79.94 97 LEU A N 1
ATOM 684 C CA . LEU A 1 97 ? -6.492 -6.342 -2.994 1.00 79.94 97 LEU A CA 1
ATOM 685 C C . LEU A 1 97 ? -6.105 -5.157 -3.885 1.00 79.94 97 LEU A C 1
ATOM 687 O O . LEU A 1 97 ? -5.252 -5.313 -4.759 1.00 79.94 97 LEU A O 1
ATOM 691 N N . ASP A 1 98 ? -6.609 -3.962 -3.581 1.00 83.94 98 ASP A N 1
ATOM 692 C CA . ASP A 1 98 ? -6.272 -2.728 -4.289 1.00 83.94 98 ASP A CA 1
ATOM 693 C C . ASP A 1 98 ? -4.767 -2.470 -4.266 1.00 83.94 98 ASP A C 1
ATOM 695 O O . ASP A 1 98 ? -4.170 -2.216 -5.306 1.00 83.94 98 ASP A O 1
ATOM 699 N N . ARG A 1 99 ? -4.109 -2.611 -3.106 1.00 84.81 99 ARG A N 1
ATOM 700 C CA . ARG A 1 99 ? -2.646 -2.483 -2.994 1.00 84.81 99 ARG A CA 1
ATOM 701 C C . ARG A 1 99 ? -1.902 -3.506 -3.846 1.00 84.81 99 ARG A C 1
ATOM 703 O O . ARG A 1 99 ? -0.887 -3.151 -4.442 1.00 84.81 99 ARG A O 1
ATOM 710 N N . SER A 1 100 ? -2.369 -4.753 -3.889 1.00 84.38 100 SER A N 1
ATOM 711 C CA . SER A 1 100 ? -1.735 -5.814 -4.680 1.00 84.38 100 SER A CA 1
ATOM 712 C C . SER A 1 100 ? -1.854 -5.556 -6.186 1.00 84.38 100 SER A C 1
ATOM 714 O O . SER A 1 100 ? -0.861 -5.633 -6.909 1.00 84.38 100 SER A O 1
ATOM 716 N N . GLU A 1 101 ? -3.027 -5.122 -6.645 1.00 88.62 101 GLU A N 1
ATOM 717 C CA . GLU A 1 101 ? -3.285 -4.725 -8.030 1.00 88.62 101 GLU A CA 1
ATOM 718 C C . GLU A 1 101 ? -2.454 -3.507 -8.442 1.00 88.62 101 GLU A C 1
ATOM 720 O O . GLU A 1 101 ? -1.856 -3.468 -9.520 1.00 88.62 101 GLU A O 1
ATOM 725 N N . LEU A 1 102 ? -2.367 -2.515 -7.559 1.00 87.31 102 LEU A N 1
ATOM 726 C CA . LEU A 1 102 ? -1.592 -1.299 -7.780 1.00 87.31 102 LEU A CA 1
ATOM 727 C C . LEU A 1 102 ? -0.086 -1.608 -7.823 1.00 87.31 102 LEU A C 1
ATOM 729 O O . LEU A 1 102 ? 0.625 -1.065 -8.666 1.00 87.31 102 LEU A O 1
ATOM 733 N N . ALA A 1 103 ? 0.390 -2.543 -6.993 1.00 87.44 103 ALA A N 1
ATOM 734 C CA . ALA A 1 103 ? 1.765 -3.037 -7.030 1.00 87.44 103 ALA A CA 1
ATOM 735 C C . ALA A 1 103 ? 2.081 -3.810 -8.321 1.00 87.44 103 ALA A C 1
ATOM 737 O O . ALA A 1 103 ? 3.162 -3.635 -8.885 1.00 87.44 103 ALA A O 1
ATOM 738 N N . ARG A 1 104 ? 1.141 -4.617 -8.829 1.00 89.25 104 ARG A N 1
ATOM 739 C CA . ARG A 1 104 ? 1.291 -5.315 -10.114 1.00 89.25 104 ARG A CA 1
ATOM 740 C C . ARG A 1 104 ? 1.433 -4.325 -11.270 1.00 89.25 104 ARG A C 1
ATOM 742 O O . ARG A 1 104 ? 2.418 -4.377 -12.003 1.00 89.25 104 ARG A O 1
ATOM 749 N N . LYS A 1 105 ? 0.506 -3.367 -11.366 1.00 92.12 105 LYS A N 1
ATOM 750 C CA . LYS A 1 105 ? 0.531 -2.303 -12.386 1.00 92.12 105 LYS A CA 1
ATOM 751 C C . LYS A 1 105 ? 1.801 -1.459 -12.300 1.00 92.12 105 LYS A C 1
ATOM 753 O O . LYS A 1 105 ? 2.367 -1.081 -13.321 1.00 92.12 105 LYS A O 1
ATOM 758 N N . GLN A 1 106 ? 2.271 -1.186 -11.084 1.00 90.25 106 GLN A N 1
ATOM 759 C CA . GLN A 1 106 ? 3.534 -0.494 -10.854 1.00 90.25 106 GLN A CA 1
ATOM 760 C C . GLN A 1 106 ? 4.722 -1.282 -11.410 1.00 90.25 106 GLN A C 1
ATOM 762 O O . GLN A 1 106 ? 5.564 -0.701 -12.085 1.00 90.25 106 GLN A O 1
ATOM 767 N N . ALA A 1 107 ? 4.808 -2.584 -11.130 1.00 88.81 107 ALA A N 1
ATOM 768 C CA . ALA A 1 107 ? 5.920 -3.411 -11.587 1.00 88.81 107 ALA A 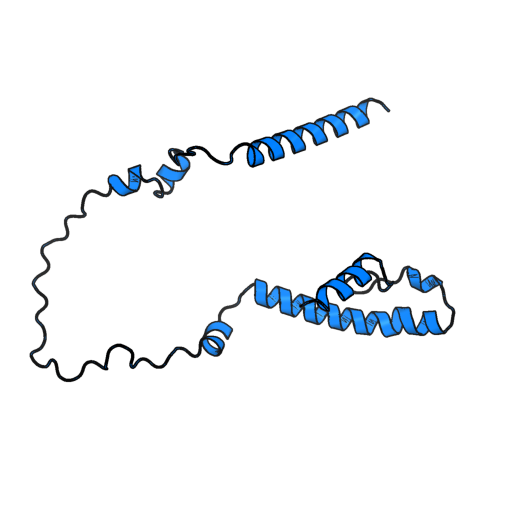CA 1
ATOM 769 C C . ALA A 1 107 ? 5.971 -3.494 -13.119 1.00 88.81 107 ALA A C 1
ATOM 771 O O . ALA A 1 107 ? 7.043 -3.366 -13.705 1.00 88.81 107 ALA A O 1
ATOM 772 N N . GLU A 1 108 ? 4.816 -3.655 -13.766 1.00 92.25 108 GLU A N 1
ATOM 773 C CA . GLU A 1 108 ? 4.703 -3.639 -15.228 1.00 92.25 108 GLU A CA 1
ATOM 774 C C . GLU A 1 108 ? 5.144 -2.292 -15.810 1.00 92.25 108 GLU A C 1
ATOM 776 O O . GLU A 1 108 ? 5.966 -2.247 -16.725 1.00 92.25 108 GLU A O 1
ATOM 781 N N . PHE A 1 109 ? 4.666 -1.188 -15.229 1.00 92.44 109 PHE A N 1
ATOM 782 C CA . PHE A 1 109 ? 5.032 0.153 -15.669 1.00 92.44 109 PHE A CA 1
ATOM 783 C C . PHE A 1 109 ? 6.526 0.437 -15.487 1.00 92.44 109 PHE A C 1
ATOM 785 O O . PHE A 1 109 ? 7.165 0.957 -16.397 1.00 92.44 109 PHE A O 1
ATOM 792 N N . CYS A 1 110 ? 7.108 0.079 -14.342 1.00 90.88 110 CYS A N 1
ATOM 793 C CA . CYS A 1 110 ? 8.517 0.348 -14.074 1.00 90.88 110 CYS A CA 1
ATOM 794 C C . CYS A 1 110 ? 9.454 -0.455 -14.984 1.00 90.88 110 CYS A C 1
ATOM 796 O O . CYS A 1 110 ? 10.482 0.078 -15.388 1.00 90.88 110 CYS A O 1
ATOM 798 N N . LYS A 1 111 ? 9.101 -1.679 -15.387 1.00 88.81 111 LYS A N 1
ATOM 799 C CA . LYS A 1 111 ? 9.902 -2.424 -16.373 1.00 88.81 111 LYS A CA 1
ATOM 800 C C . LYS A 1 111 ? 10.018 -1.657 -17.693 1.00 88.81 111 LYS A C 1
ATOM 802 O O . LYS A 1 111 ? 11.116 -1.372 -18.156 1.00 88.81 111 LYS A O 1
ATOM 807 N N . VAL A 1 112 ? 8.884 -1.226 -18.239 1.00 91.06 112 VAL A N 1
ATOM 808 C CA . VAL A 1 112 ? 8.845 -0.573 -19.557 1.00 91.06 112 VAL A CA 1
ATOM 809 C C . VAL A 1 112 ? 9.345 0.874 -19.506 1.00 91.06 112 VAL A C 1
ATOM 811 O O . VAL A 1 112 ? 10.065 1.331 -20.390 1.00 91.06 112 VAL A O 1
ATOM 814 N N . ALA A 1 113 ? 8.954 1.631 -18.481 1.00 87.31 113 ALA A N 1
ATOM 815 C CA . ALA A 1 113 ? 9.200 3.070 -18.416 1.00 87.31 113 ALA A CA 1
ATOM 816 C C . ALA A 1 113 ? 10.509 3.444 -17.702 1.00 87.31 113 ALA A C 1
ATOM 818 O O . ALA A 1 113 ? 10.987 4.564 -17.871 1.00 87.31 113 ALA A O 1
ATOM 819 N N . TYR A 1 114 ? 11.084 2.536 -16.906 1.00 87.06 114 TYR A N 1
ATOM 820 C CA . TYR A 1 114 ? 12.333 2.766 -16.179 1.00 87.06 114 TYR A CA 1
ATOM 821 C C . TYR A 1 114 ? 13.444 1.822 -16.639 1.00 87.06 114 TYR A C 1
ATOM 823 O O . TYR A 1 114 ? 14.494 2.305 -17.051 1.00 87.06 114 TYR A O 1
ATOM 831 N N . GLU A 1 115 ? 13.236 0.502 -16.617 1.00 86.31 115 GLU A N 1
ATOM 832 C CA . GLU A 1 115 ? 14.315 -0.458 -16.905 1.00 86.31 115 GLU A CA 1
ATOM 833 C C . GLU A 1 115 ? 14.744 -0.446 -18.378 1.00 86.31 115 GLU A C 1
ATOM 835 O O . GLU A 1 115 ? 15.933 -0.287 -18.651 1.00 86.31 115 GLU A O 1
ATOM 840 N N . ASP A 1 116 ? 13.807 -0.518 -19.328 1.00 88.50 116 ASP A N 1
ATOM 841 C CA . ASP A 1 116 ? 14.116 -0.503 -20.768 1.00 88.50 116 ASP A CA 1
ATOM 842 C C . ASP A 1 116 ? 14.878 0.760 -21.229 1.00 88.50 116 ASP A C 1
ATOM 844 O O . ASP A 1 116 ? 15.880 0.651 -21.946 1.00 88.50 116 ASP A O 1
ATOM 848 N N . PRO A 1 117 ? 14.457 1.992 -20.879 1.00 86.75 117 PRO A N 1
ATOM 849 C CA . PRO A 1 117 ? 15.221 3.185 -21.232 1.00 86.75 117 PRO A CA 1
ATOM 850 C C . PRO A 1 117 ? 16.521 3.326 -20.422 1.00 86.75 117 PRO A C 1
ATOM 852 O O . PRO A 1 117 ? 17.524 3.761 -20.989 1.00 86.75 117 PRO A O 1
ATOM 855 N N . LYS A 1 118 ? 16.579 2.862 -19.164 1.00 87.00 118 LYS A N 1
ATOM 856 C CA . LYS A 1 118 ? 17.832 2.854 -18.388 1.00 87.00 118 LYS A CA 1
ATOM 857 C C . LYS A 1 118 ? 18.868 1.891 -18.963 1.00 87.00 118 LYS A C 1
ATOM 859 O O . LYS A 1 118 ? 20.044 2.237 -19.040 1.00 87.00 118 LYS A O 1
ATOM 864 N N . ALA A 1 119 ? 18.438 0.721 -19.435 1.00 85.81 119 ALA A N 1
ATOM 865 C CA . ALA A 1 119 ? 19.290 -0.241 -20.133 1.00 85.81 119 ALA A CA 1
ATOM 866 C C . ALA A 1 119 ? 19.860 0.334 -21.441 1.00 85.81 119 ALA A C 1
ATOM 868 O O . ALA A 1 119 ? 20.967 -0.014 -21.845 1.00 85.81 119 ALA A O 1
ATOM 869 N N . ARG A 1 120 ? 19.135 1.266 -22.072 1.00 88.62 120 ARG A N 1
ATOM 870 C CA . ARG A 1 120 ? 19.589 2.027 -23.246 1.00 88.62 120 ARG A CA 1
ATOM 871 C C . ARG A 1 120 ? 20.487 3.226 -22.905 1.00 88.62 120 ARG A C 1
ATOM 873 O O . ARG A 1 120 ? 20.921 3.921 -23.818 1.00 88.62 120 ARG A O 1
ATOM 880 N N . GLY A 1 121 ? 20.795 3.457 -21.627 1.00 85.12 121 GLY A N 1
ATOM 881 C CA . GLY A 1 121 ? 21.679 4.535 -21.172 1.00 85.12 121 GLY A CA 1
ATOM 882 C C . GLY A 1 121 ? 20.996 5.892 -20.996 1.00 85.12 121 GLY A C 1
ATOM 883 O O . GLY A 1 121 ? 21.681 6.900 -20.817 1.00 85.12 121 GLY A O 1
ATOM 884 N N . ASP A 1 122 ? 19.663 5.937 -21.030 1.00 84.69 122 ASP A N 1
ATOM 885 C CA . ASP A 1 122 ? 18.910 7.156 -20.758 1.00 84.69 122 ASP A CA 1
ATOM 886 C C . ASP A 1 122 ? 18.797 7.380 -19.240 1.00 84.69 122 ASP A C 1
ATOM 888 O O . ASP A 1 122 ? 18.193 6.587 -18.518 1.00 84.69 122 ASP A O 1
ATOM 892 N N . ASN A 1 123 ? 19.398 8.466 -18.747 1.00 79.81 123 ASN A N 1
ATOM 893 C CA . ASN A 1 123 ? 19.379 8.847 -17.329 1.00 79.81 123 ASN A CA 1
ATOM 894 C C . ASN A 1 123 ? 18.223 9.804 -16.984 1.00 79.81 123 ASN A C 1
ATOM 896 O O . ASN A 1 123 ? 18.023 10.134 -15.817 1.00 79.81 123 ASN A O 1
ATOM 900 N N . SER A 1 124 ? 17.433 10.247 -17.969 1.00 78.56 124 SER A N 1
ATOM 901 C CA . SER A 1 124 ? 16.269 11.118 -17.736 1.00 78.56 124 SER A CA 1
ATOM 902 C C . SER A 1 124 ? 15.101 10.392 -17.049 1.00 78.56 124 SER A C 1
ATOM 904 O O . SER A 1 124 ? 14.175 11.015 -16.529 1.00 78.56 124 SER A O 1
ATOM 906 N N . VAL A 1 125 ? 15.181 9.063 -16.972 1.00 82.44 125 VAL A N 1
ATOM 907 C CA . VAL A 1 125 ? 14.157 8.164 -16.425 1.00 82.44 125 VAL A CA 1
ATOM 908 C C . VAL A 1 125 ? 14.068 8.192 -14.897 1.00 82.44 125 VAL A C 1
ATOM 910 O O . VAL A 1 125 ? 13.105 7.689 -14.324 1.00 82.44 125 VAL A O 1
ATOM 913 N N . ASP A 1 126 ? 15.035 8.803 -14.206 1.00 76.50 126 ASP A N 1
ATOM 914 C CA . ASP A 1 126 ? 15.073 8.858 -12.737 1.00 76.50 126 ASP A CA 1
ATOM 915 C C . ASP A 1 126 ? 13.924 9.682 -12.115 1.00 76.50 126 ASP A C 1
ATOM 917 O O . ASP A 1 126 ? 13.656 9.562 -10.916 1.00 76.50 126 ASP A O 1
ATOM 921 N N . GLY A 1 127 ? 13.200 10.461 -12.929 1.00 79.44 127 GLY A N 1
ATOM 922 C CA . GLY A 1 127 ? 11.968 11.162 -12.548 1.00 79.44 127 GLY A CA 1
ATOM 923 C C . GLY A 1 127 ? 10.666 10.395 -12.817 1.00 79.44 127 GLY A C 1
ATOM 924 O O . GLY A 1 127 ? 9.594 10.889 -12.467 1.00 79.44 127 GLY A O 1
ATOM 925 N N . VAL A 1 128 ? 10.722 9.212 -13.436 1.00 82.81 128 VAL A N 1
ATOM 926 C CA . VAL A 1 128 ? 9.528 8.467 -13.857 1.00 82.81 128 VAL A CA 1
ATOM 927 C C . VAL A 1 128 ? 8.829 7.833 -12.648 1.00 82.81 128 VAL A C 1
ATOM 929 O O . VAL A 1 128 ? 9.407 7.046 -11.889 1.00 82.81 128 VAL A O 1
ATOM 932 N N . SER A 1 129 ? 7.555 8.189 -12.468 1.00 84.00 129 SER A N 1
ATOM 933 C CA . SER A 1 129 ? 6.685 7.684 -11.405 1.00 84.00 129 SER A CA 1
ATOM 934 C C . SER A 1 129 ? 5.489 6.963 -12.001 1.00 84.00 129 SER A C 1
ATOM 936 O O . SER A 1 129 ? 4.788 7.504 -12.851 1.00 84.00 129 SER A O 1
ATOM 938 N N . GLY A 1 130 ? 5.264 5.747 -11.522 1.00 84.62 130 GLY A N 1
ATOM 939 C CA . GLY A 1 130 ? 4.101 4.942 -11.846 1.00 84.62 130 GLY A CA 1
ATOM 940 C C . GLY A 1 130 ? 2.942 5.156 -10.866 1.00 84.62 130 GLY A C 1
ATOM 941 O O . GLY A 1 130 ? 3.017 6.009 -9.973 1.00 84.62 130 GLY A O 1
ATOM 942 N N . PRO A 1 131 ? 1.875 4.353 -11.007 1.00 84.06 131 PRO A N 1
ATOM 943 C CA . PRO A 1 131 ? 0.654 4.448 -10.206 1.00 84.06 131 PRO A CA 1
ATOM 944 C C . PRO A 1 131 ? 0.869 4.360 -8.685 1.00 84.06 131 PRO A C 1
ATOM 946 O O . PRO A 1 131 ? 0.157 5.011 -7.927 1.00 84.06 131 PRO A O 1
ATOM 949 N N . ALA A 1 132 ? 1.842 3.568 -8.231 1.00 84.38 132 ALA A N 1
ATOM 950 C CA . ALA A 1 132 ? 2.185 3.358 -6.823 1.00 84.38 132 ALA A CA 1
ATOM 951 C C . ALA A 1 132 ? 3.357 4.227 -6.331 1.00 84.38 132 ALA A C 1
ATOM 953 O O . ALA A 1 132 ? 3.742 4.109 -5.166 1.00 84.38 132 ALA A O 1
ATOM 954 N N . GLY A 1 133 ? 3.950 5.066 -7.190 1.00 85.31 133 GLY A N 1
ATOM 955 C CA . GLY A 1 133 ? 5.053 5.962 -6.830 1.00 85.31 133 GLY A CA 1
ATOM 956 C C . GLY A 1 133 ? 6.272 5.887 -7.762 1.00 85.31 133 GLY A C 1
ATOM 957 O O . GLY A 1 133 ? 6.177 5.375 -8.879 1.00 85.31 133 GLY A O 1
ATOM 958 N N . PRO A 1 134 ? 7.431 6.424 -7.341 1.00 88.12 134 PRO A N 1
ATOM 959 C CA . PRO A 1 134 ? 8.625 6.482 -8.182 1.00 88.12 134 PRO A CA 1
ATOM 960 C C . PRO A 1 134 ? 9.212 5.087 -8.444 1.00 88.12 134 PRO A C 1
ATOM 962 O O . PRO A 1 134 ? 9.295 4.266 -7.532 1.00 88.12 134 PRO A O 1
ATOM 965 N N . CYS A 1 135 ? 9.657 4.832 -9.680 1.00 87.81 135 CYS A N 1
ATOM 966 C CA . CYS A 1 135 ? 10.240 3.541 -10.081 1.00 87.81 135 CYS A CA 1
ATOM 967 C C . CYS A 1 135 ? 11.700 3.351 -9.647 1.00 87.81 135 CYS A C 1
ATOM 969 O O . CYS A 1 135 ? 12.208 2.232 -9.646 1.00 87.81 135 CYS A O 1
ATOM 971 N N . ARG A 1 136 ? 12.383 4.435 -9.263 1.00 85.25 136 ARG A N 1
ATOM 972 C CA . ARG A 1 136 ? 13.784 4.377 -8.841 1.00 85.25 136 ARG A CA 1
ATOM 973 C C . ARG A 1 136 ? 13.952 3.551 -7.555 1.00 85.25 136 ARG A C 1
ATOM 975 O O . ARG A 1 136 ? 13.167 3.721 -6.615 1.00 85.25 136 ARG A O 1
ATOM 982 N N . PRO A 1 137 ? 15.004 2.722 -7.453 1.00 79.06 137 PRO A N 1
ATOM 983 C CA . PRO A 1 137 ? 15.336 2.060 -6.201 1.00 79.06 137 PRO A CA 1
ATOM 984 C C . PRO A 1 137 ? 15.667 3.126 -5.148 1.00 79.06 137 PRO A C 1
ATOM 986 O O . PRO A 1 137 ? 16.529 3.981 -5.350 1.00 79.06 137 PRO A O 1
ATOM 989 N N . SER A 1 138 ? 14.947 3.109 -4.028 1.00 77.25 138 SER A N 1
ATOM 990 C CA . SER A 1 138 ? 15.189 4.003 -2.893 1.00 77.25 138 SER A CA 1
ATOM 991 C C . SER A 1 138 ? 15.620 3.192 -1.674 1.00 77.25 138 SER A C 1
ATOM 993 O O . SER A 1 138 ? 15.267 2.018 -1.559 1.00 77.25 138 SER A O 1
ATOM 995 N N . LEU A 1 139 ? 16.348 3.814 -0.740 1.00 74.44 139 LEU A N 1
ATOM 996 C CA . LEU A 1 139 ? 16.791 3.160 0.502 1.00 74.44 139 LEU A CA 1
ATOM 997 C C . LEU A 1 139 ? 15.618 2.544 1.280 1.00 74.44 139 LEU A C 1
ATOM 999 O O . LEU A 1 139 ? 15.730 1.442 1.806 1.00 74.44 139 LEU A O 1
ATOM 1003 N N . LEU A 1 140 ? 14.467 3.218 1.281 1.00 72.50 140 LEU A N 1
ATOM 1004 C CA . LEU A 1 140 ? 13.237 2.735 1.911 1.00 72.50 140 LEU A CA 1
ATOM 1005 C C . LEU A 1 140 ? 12.699 1.468 1.225 1.00 72.50 140 LEU A C 1
ATOM 1007 O O . LEU A 1 140 ? 12.196 0.568 1.895 1.00 72.50 140 LEU A O 1
ATOM 1011 N N . THR A 1 141 ? 12.837 1.367 -0.100 1.00 71.88 141 THR A N 1
ATOM 1012 C CA . THR A 1 141 ? 12.454 0.170 -0.862 1.00 71.88 141 THR A CA 1
ATOM 1013 C C . THR A 1 141 ? 13.390 -1.003 -0.558 1.00 71.88 141 THR A C 1
ATOM 1015 O O . THR A 1 141 ? 12.924 -2.129 -0.398 1.00 71.88 141 THR A O 1
ATOM 1018 N N . SER A 1 142 ? 14.692 -0.741 -0.414 1.00 74.81 142 SER A N 1
ATOM 1019 C CA . SER A 1 142 ? 15.689 -1.758 -0.053 1.00 74.81 142 SER A CA 1
ATOM 1020 C C . SER A 1 142 ? 15.497 -2.285 1.374 1.00 74.81 142 SER A C 1
ATOM 1022 O O . SER A 1 142 ? 15.530 -3.493 1.579 1.00 74.81 142 SER A O 1
ATOM 1024 N N . ILE A 1 143 ? 15.207 -1.412 2.345 1.00 72.81 143 ILE A N 1
ATOM 1025 C CA . ILE A 1 143 ? 14.941 -1.800 3.745 1.00 72.81 143 ILE A CA 1
ATOM 1026 C C . ILE A 1 143 ? 13.654 -2.629 3.865 1.00 72.81 143 ILE A C 1
ATOM 1028 O O . ILE A 1 143 ? 13.590 -3.570 4.654 1.00 72.81 143 ILE A O 1
ATOM 1032 N N . LYS A 1 144 ? 12.628 -2.317 3.061 1.00 72.38 144 LYS A N 1
ATOM 1033 C CA . LYS A 1 144 ? 11.383 -3.099 3.016 1.00 72.38 144 LYS A CA 1
ATOM 1034 C C . LYS A 1 144 ? 11.575 -4.493 2.416 1.00 72.38 144 LYS A C 1
ATOM 1036 O O . LYS A 1 144 ? 10.819 -5.393 2.762 1.00 72.38 144 LYS A O 1
ATOM 1041 N N . LYS A 1 145 ? 12.538 -4.663 1.504 1.00 73.31 145 LYS A N 1
ATOM 1042 C CA . LYS A 1 145 ? 12.896 -5.982 0.973 1.00 73.31 145 LYS A CA 1
ATOM 1043 C C . LYS A 1 145 ? 13.551 -6.833 2.063 1.00 73.31 145 LYS A C 1
ATOM 1045 O O . LYS A 1 145 ? 13.074 -7.924 2.305 1.00 73.31 145 LYS A O 1
ATOM 1050 N N . TRP A 1 146 ? 14.532 -6.280 2.776 1.00 72.50 146 TRP A N 1
ATOM 1051 C CA . TRP A 1 146 ? 15.242 -6.995 3.844 1.00 72.50 146 TRP A CA 1
ATOM 1052 C C . TRP A 1 146 ? 14.318 -7.401 5.001 1.00 72.50 146 TRP A C 1
ATOM 1054 O O . TRP A 1 146 ? 14.328 -8.552 5.397 1.00 72.50 146 TRP A O 1
ATOM 1064 N N . ASN A 1 147 ? 13.428 -6.510 5.461 1.00 75.00 147 ASN A N 1
ATOM 1065 C CA . ASN A 1 147 ? 12.454 -6.848 6.517 1.00 75.00 147 ASN A CA 1
ATOM 1066 C C . ASN A 1 147 ? 11.449 -7.949 6.134 1.00 75.00 147 ASN A C 1
ATOM 1068 O O . ASN A 1 147 ? 10.770 -8.461 7.011 1.00 75.00 147 ASN A O 1
ATOM 1072 N N . LYS A 1 148 ? 11.280 -8.259 4.844 1.00 67.81 148 LYS A N 1
ATOM 1073 C CA . LYS A 1 148 ? 10.382 -9.330 4.389 1.00 67.81 148 LYS A CA 1
ATOM 1074 C C . LYS A 1 148 ? 11.066 -10.689 4.279 1.00 67.81 148 LYS A C 1
ATOM 1076 O O . LYS A 1 148 ? 10.362 -11.672 4.107 1.00 67.81 148 LYS A O 1
ATOM 1081 N N . ASP A 1 149 ? 12.396 -10.720 4.311 1.00 63.81 149 ASP A N 1
ATOM 1082 C CA . AS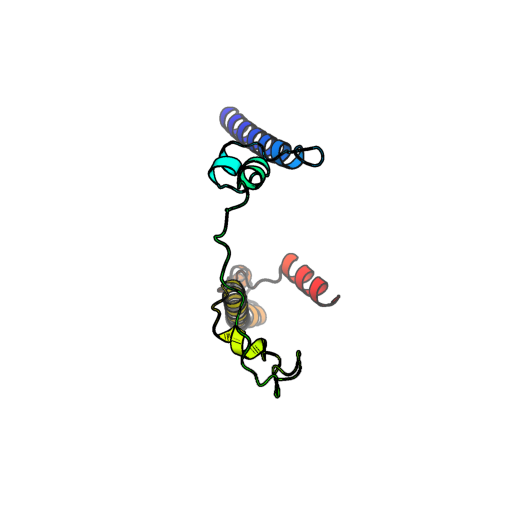P A 1 149 ? 13.179 -11.952 4.209 1.00 63.81 149 ASP A CA 1
ATOM 1083 C C . ASP A 1 149 ? 13.464 -12.565 5.608 1.00 63.81 149 ASP A C 1
ATOM 1085 O O . ASP A 1 149 ? 13.988 -13.673 5.683 1.00 63.81 149 ASP A O 1
ATOM 1089 N N . ASP A 1 150 ? 13.106 -11.861 6.698 1.00 55.78 150 ASP A N 1
ATOM 1090 C CA . ASP A 1 150 ? 13.330 -12.248 8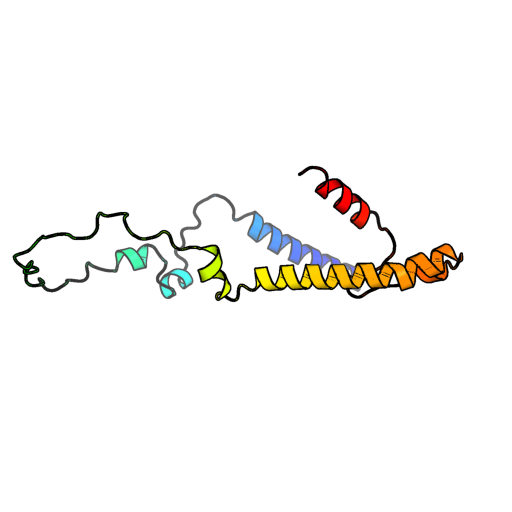.107 1.00 55.78 150 ASP A CA 1
ATOM 1091 C C . ASP A 1 150 ? 12.071 -12.817 8.827 1.00 55.78 150 ASP A C 1
ATOM 1093 O O . ASP A 1 150 ? 12.120 -13.078 10.032 1.00 55.78 150 ASP A O 1
ATOM 1097 N N . GLU A 1 151 ? 10.955 -13.023 8.114 1.00 44.84 151 GLU A N 1
ATOM 1098 C CA . GLU A 1 151 ? 9.755 -13.766 8.571 1.00 44.84 151 GLU A CA 1
ATOM 1099 C C . GLU A 1 151 ? 9.621 -15.097 7.816 1.00 44.84 151 GLU A C 1
ATOM 1101 O O . GLU A 1 151 ? 9.276 -16.111 8.467 1.00 44.84 151 GLU A O 1
#